Protein AF-A0AAU7JKA7-F1 (afdb_monomer_lite)

Structure (mmCIF, N/CA/C/O backbone):
data_AF-A0AAU7JKA7-F1
#
_entry.id   AF-A0AAU7JKA7-F1
#
loop_
_atom_site.group_PDB
_atom_site.id
_atom_site.type_symbol
_atom_site.label_atom_id
_atom_site.label_alt_id
_atom_site.label_comp_id
_atom_site.label_asym_id
_atom_site.label_entity_id
_atom_site.label_seq_id
_atom_site.pdbx_PDB_ins_code
_atom_site.Cartn_x
_atom_site.Cartn_y
_atom_site.Cartn_z
_atom_site.occupancy
_atom_site.B_iso_or_equiv
_atom_site.auth_seq_id
_atom_site.auth_comp_id
_atom_site.auth_asym_id
_atom_site.auth_atom_id
_atom_site.pdbx_PDB_model_num
ATOM 1 N N . MET A 1 1 ? 26.555 -9.339 29.232 1.00 38.59 1 MET A N 1
ATOM 2 C CA . MET A 1 1 ? 26.306 -8.689 27.928 1.00 38.59 1 MET A CA 1
ATOM 3 C C . MET A 1 1 ? 25.158 -9.428 27.267 1.00 38.59 1 MET A C 1
ATOM 5 O O . MET A 1 1 ? 25.342 -10.592 26.944 1.00 38.59 1 MET A O 1
ATOM 9 N N . THR A 1 2 ? 23.994 -8.800 27.104 1.00 42.12 2 THR A N 1
ATOM 10 C CA . THR A 1 2 ? 22.854 -9.430 26.418 1.00 42.12 2 THR A CA 1
ATOM 11 C C . THR A 1 2 ? 22.167 -8.363 25.574 1.00 42.12 2 THR A C 1
ATOM 13 O O . THR A 1 2 ? 21.427 -7.537 26.098 1.00 42.12 2 THR A O 1
ATOM 16 N N . ALA A 1 3 ? 22.477 -8.329 24.278 1.00 42.16 3 ALA A N 1
ATOM 17 C CA . ALA A 1 3 ? 21.710 -7.551 23.315 1.00 42.16 3 ALA A CA 1
ATOM 18 C C . ALA A 1 3 ? 20.484 -8.390 22.943 1.00 42.16 3 ALA A C 1
ATOM 20 O O . ALA A 1 3 ? 20.619 -9.462 22.354 1.00 42.16 3 ALA A O 1
ATOM 21 N N . ALA A 1 4 ? 19.306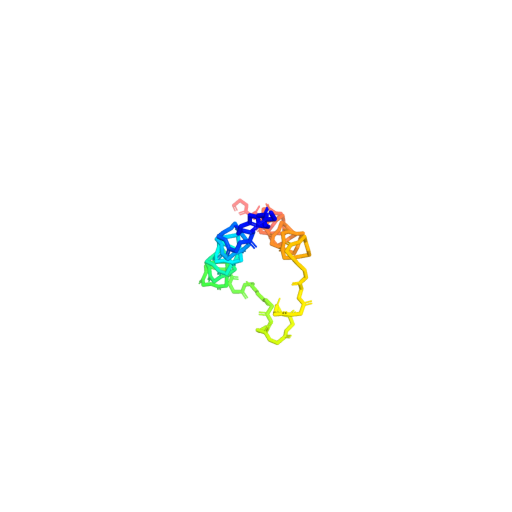 -7.946 23.376 1.00 45.28 4 ALA A N 1
ATOM 22 C CA . ALA A 1 4 ? 18.046 -8.599 23.066 1.00 45.28 4 ALA A CA 1
ATOM 23 C C . ALA A 1 4 ? 17.740 -8.484 21.566 1.00 45.28 4 ALA A C 1
ATOM 25 O O . ALA A 1 4 ? 17.934 -7.442 20.940 1.00 45.28 4 ALA A O 1
ATOM 26 N N . THR A 1 5 ? 17.268 -9.591 21.011 1.00 51.91 5 THR A N 1
ATOM 27 C CA . THR A 1 5 ? 16.917 -9.826 19.614 1.00 51.91 5 THR A CA 1
ATOM 28 C C . THR A 1 5 ? 15.777 -8.911 19.150 1.00 51.91 5 THR A C 1
ATOM 30 O O . THR A 1 5 ? 14.607 -9.277 19.205 1.00 51.91 5 THR A O 1
ATOM 33 N N . ILE A 1 6 ? 16.107 -7.720 18.643 1.00 55.41 6 ILE A N 1
ATOM 34 C CA . ILE A 1 6 ? 15.188 -6.870 17.865 1.00 55.41 6 ILE A CA 1
ATOM 35 C C . ILE A 1 6 ? 15.167 -7.397 16.422 1.00 55.41 6 ILE A C 1
ATOM 37 O O . ILE A 1 6 ? 15.679 -6.766 15.502 1.00 55.41 6 ILE A O 1
ATOM 41 N N . THR A 1 7 ? 14.676 -8.617 16.210 1.00 56.56 7 THR A N 1
ATOM 42 C CA . THR A 1 7 ? 14.645 -9.221 14.859 1.00 56.56 7 THR A CA 1
ATOM 43 C C . THR A 1 7 ? 13.251 -9.709 14.469 1.00 56.56 7 THR A C 1
ATOM 45 O O . THR A 1 7 ? 12.962 -9.848 13.288 1.00 56.56 7 THR A O 1
ATOM 48 N N . THR A 1 8 ? 12.340 -9.878 15.428 1.00 59.09 8 THR A N 1
ATOM 49 C CA . THR A 1 8 ? 10.980 -10.383 15.187 1.00 59.09 8 THR A CA 1
ATOM 50 C C . THR A 1 8 ? 9.947 -9.300 14.879 1.00 59.09 8 THR A C 1
ATOM 52 O O . THR A 1 8 ? 9.050 -9.558 14.087 1.00 59.09 8 THR A O 1
ATOM 55 N N . ALA A 1 9 ? 10.066 -8.093 15.441 1.00 61.78 9 ALA A N 1
ATOM 56 C CA . ALA A 1 9 ? 9.041 -7.055 15.262 1.00 61.78 9 ALA A CA 1
ATOM 57 C C . ALA A 1 9 ? 9.050 -6.438 13.849 1.00 61.78 9 ALA A C 1
ATOM 59 O O . ALA A 1 9 ? 8.014 -6.352 13.199 1.00 61.78 9 ALA A O 1
ATOM 60 N N . LYS A 1 10 ? 10.236 -6.090 13.330 1.00 63.59 10 LYS A N 1
ATOM 61 C CA . LYS A 1 10 ? 10.374 -5.402 12.035 1.00 63.59 10 LYS A CA 1
ATOM 62 C C . LYS A 1 10 ? 9.875 -6.243 10.850 1.00 63.59 10 LYS A C 1
ATOM 64 O O . LYS A 1 10 ? 9.222 -5.722 9.957 1.00 63.59 10 LYS A O 1
ATOM 69 N N . GLY A 1 11 ? 10.132 -7.553 10.874 1.00 72.38 11 GLY A N 1
ATOM 70 C CA . GLY A 1 11 ? 9.697 -8.458 9.805 1.00 72.38 11 GLY A CA 1
ATOM 71 C C . GLY A 1 11 ? 8.186 -8.721 9.774 1.00 72.38 11 GLY A C 1
ATOM 72 O O . GLY A 1 11 ? 7.662 -9.094 8.729 1.00 72.38 11 GLY A O 1
ATOM 73 N N . GLN A 1 12 ? 7.478 -8.530 10.893 1.00 78.00 12 GLN A N 1
ATOM 74 C CA . GLN A 1 12 ? 6.021 -8.695 10.944 1.00 78.00 12 GLN A CA 1
ATOM 75 C C . GLN A 1 12 ? 5.288 -7.475 10.371 1.00 78.00 12 GLN A C 1
ATOM 77 O O . GLN A 1 12 ? 4.315 -7.643 9.642 1.00 78.00 12 GLN A O 1
ATOM 82 N N . GLU A 1 13 ? 5.781 -6.263 10.642 1.00 80.88 13 GLU A N 1
ATOM 83 C CA . GLU A 1 13 ? 5.215 -5.021 10.096 1.00 80.88 13 GLU A CA 1
ATOM 84 C C . GLU A 1 13 ? 5.414 -4.913 8.579 1.00 80.88 13 GLU A C 1
ATOM 86 O O . GLU A 1 13 ? 4.473 -4.587 7.858 1.00 80.88 13 GLU A O 1
ATOM 91 N N . ASP A 1 14 ? 6.613 -5.245 8.081 1.00 83.44 14 ASP A N 1
ATOM 92 C CA . ASP A 1 14 ? 6.905 -5.216 6.642 1.00 83.44 14 ASP A CA 1
ATOM 93 C C . ASP A 1 14 ? 5.964 -6.148 5.862 1.00 83.44 14 ASP A C 1
ATOM 95 O O . ASP A 1 14 ? 5.403 -5.751 4.840 1.00 83.44 14 ASP A O 1
ATOM 99 N N . ARG A 1 15 ? 5.700 -7.346 6.400 1.00 87.94 15 ARG A N 1
ATOM 100 C CA . ARG A 1 15 ? 4.758 -8.301 5.806 1.00 87.94 15 ARG A CA 1
ATOM 101 C C . ARG A 1 15 ? 3.324 -7.768 5.768 1.00 87.94 15 ARG A C 1
ATOM 103 O O . ARG A 1 15 ? 2.643 -7.950 4.764 1.00 87.94 15 ARG A O 1
ATOM 110 N N . ALA A 1 16 ? 2.869 -7.104 6.830 1.00 90.25 16 ALA A N 1
ATOM 111 C CA . ALA A 1 16 ? 1.526 -6.527 6.873 1.00 90.25 16 ALA A CA 1
ATOM 112 C C . ALA A 1 16 ? 1.340 -5.426 5.812 1.00 90.25 16 ALA A C 1
ATOM 114 O O . ALA A 1 16 ? 0.297 -5.362 5.159 1.00 90.25 16 ALA A O 1
ATOM 115 N N . PHE A 1 17 ? 2.357 -4.583 5.592 1.00 92.69 17 PHE A N 1
ATOM 116 C CA . PHE A 1 17 ? 2.314 -3.580 4.525 1.00 92.69 17 PHE A CA 1
ATOM 117 C C . PHE A 1 17 ? 2.296 -4.208 3.130 1.00 92.69 17 PHE A C 1
ATOM 119 O O . PHE A 1 17 ? 1.583 -3.707 2.261 1.00 92.69 17 PHE A O 1
ATOM 126 N N . ASP A 1 18 ? 3.048 -5.288 2.911 1.00 92.50 18 ASP A N 1
ATOM 127 C CA . ASP A 1 18 ? 3.063 -6.000 1.629 1.00 92.50 18 ASP A CA 1
ATOM 128 C C . ASP A 1 18 ? 1.702 -6.637 1.322 1.00 92.50 18 ASP A C 1
ATOM 130 O O . ASP A 1 18 ? 1.181 -6.471 0.219 1.00 92.50 18 ASP A O 1
ATOM 134 N N . GLU A 1 19 ? 1.090 -7.302 2.305 1.00 94.88 19 GLU A N 1
ATOM 135 C CA . GLU A 1 19 ? -0.247 -7.891 2.168 1.00 94.88 19 GLU A CA 1
ATOM 136 C C . GLU A 1 19 ? -1.297 -6.810 1.845 1.00 94.88 19 GLU A C 1
ATOM 138 O O . GLU A 1 19 ? -2.050 -6.953 0.879 1.00 94.88 19 GLU A O 1
ATOM 143 N N . MET A 1 20 ? -1.281 -5.678 2.562 1.00 93.75 20 MET A N 1
ATOM 144 C CA . MET A 1 20 ? -2.201 -4.559 2.310 1.00 93.75 20 MET A CA 1
ATOM 145 C C . MET A 1 20 ? -1.975 -3.904 0.939 1.00 93.75 20 MET A C 1
ATOM 147 O O . MET A 1 20 ? -2.935 -3.598 0.229 1.00 93.75 20 MET A O 1
ATOM 151 N N . ARG A 1 21 ? -0.715 -3.712 0.526 1.00 94.19 21 ARG A N 1
ATOM 152 C CA . ARG A 1 21 ? -0.379 -3.193 -0.809 1.00 94.19 21 ARG A CA 1
ATOM 153 C C . ARG A 1 21 ? -0.925 -4.106 -1.903 1.00 94.19 21 ARG A C 1
ATOM 155 O O . ARG A 1 21 ? -1.537 -3.611 -2.847 1.00 94.19 21 ARG A O 1
ATOM 162 N N . LEU A 1 22 ? -0.694 -5.415 -1.795 1.00 94.12 22 LEU A N 1
ATOM 163 C CA . LEU A 1 22 ? -1.151 -6.391 -2.787 1.00 94.12 22 LEU A CA 1
ATOM 164 C C . LEU A 1 22 ? -2.679 -6.423 -2.885 1.00 94.12 22 LEU A C 1
ATOM 166 O O . LEU A 1 22 ? -3.216 -6.508 -3.989 1.00 94.12 22 LEU A O 1
ATOM 170 N N . GLU A 1 23 ? -3.382 -6.295 -1.760 1.00 93.75 23 GLU A N 1
ATOM 171 C CA . GLU A 1 23 ? -4.843 -6.205 -1.734 1.00 93.75 23 GLU A CA 1
ATOM 172 C C . GLU A 1 23 ? -5.361 -4.961 -2.471 1.00 93.75 23 GLU A C 1
ATOM 174 O O . GLU A 1 23 ? -6.266 -5.073 -3.301 1.00 93.75 23 GLU A O 1
ATOM 179 N N . ILE A 1 24 ? -4.768 -3.790 -2.217 1.00 91.56 24 ILE A N 1
ATOM 180 C CA . ILE A 1 24 ? -5.151 -2.531 -2.874 1.00 91.56 24 ILE A CA 1
ATOM 181 C C . ILE A 1 24 ? -4.907 -2.605 -4.389 1.00 91.56 24 ILE A C 1
ATOM 183 O O . ILE A 1 24 ? -5.775 -2.210 -5.171 1.00 91.56 24 ILE A O 1
ATOM 187 N N . VAL A 1 25 ? -3.774 -3.177 -4.811 1.00 92.81 25 VAL A N 1
ATOM 188 C CA . VAL A 1 25 ? -3.471 -3.414 -6.232 1.00 92.81 25 VAL A CA 1
ATOM 189 C C . VAL A 1 25 ? -4.509 -4.338 -6.859 1.00 92.81 25 VAL A C 1
ATOM 191 O O . VAL A 1 25 ? -5.043 -4.027 -7.920 1.00 92.81 25 VAL A O 1
ATOM 194 N N . ALA A 1 26 ? -4.813 -5.461 -6.208 1.00 92.94 26 ALA A N 1
ATOM 195 C CA . ALA A 1 26 ? -5.721 -6.464 -6.752 1.00 92.94 26 ALA A CA 1
ATOM 196 C C . ALA A 1 26 ? -7.164 -5.956 -6.872 1.00 92.94 26 ALA A C 1
ATOM 198 O O . ALA A 1 26 ? -7.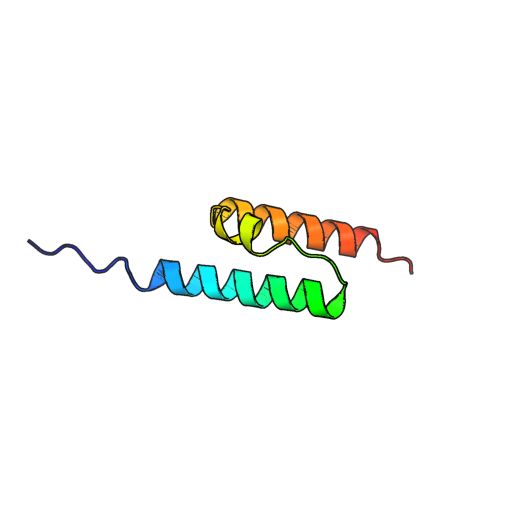849 -6.290 -7.836 1.00 92.94 26 ALA A O 1
ATOM 199 N N . ARG A 1 27 ? -7.635 -5.165 -5.901 1.00 91.31 27 ARG A N 1
ATOM 200 C CA . ARG A 1 27 ? -9.027 -4.692 -5.858 1.00 91.31 27 ARG A CA 1
ATOM 201 C C . ARG A 1 27 ? -9.259 -3.413 -6.649 1.00 91.31 27 ARG A C 1
ATOM 203 O O . ARG A 1 27 ? -10.313 -3.277 -7.259 1.00 91.31 27 ARG A O 1
ATOM 210 N N . TYR A 1 28 ? -8.297 -2.494 -6.639 1.00 88.56 28 TYR A N 1
ATOM 211 C CA . TYR A 1 28 ? -8.494 -1.141 -7.163 1.00 88.56 28 TYR A CA 1
ATOM 212 C C . TYR A 1 28 ? -7.509 -0.759 -8.272 1.00 88.56 28 TYR A C 1
ATOM 214 O O . TYR A 1 28 ? -7.621 0.323 -8.839 1.00 88.56 28 TYR A O 1
ATOM 222 N N . GLY A 1 29 ? -6.527 -1.608 -8.586 1.00 88.31 29 GLY A N 1
ATOM 223 C CA . GLY A 1 29 ? -5.509 -1.316 -9.599 1.00 88.31 29 GLY A CA 1
ATOM 224 C C . GLY A 1 29 ? -4.509 -0.228 -9.193 1.00 88.31 29 GLY A C 1
ATOM 225 O O . GLY A 1 29 ? -3.689 0.179 -10.014 1.00 88.31 29 GLY A O 1
ATOM 226 N N . PHE A 1 30 ? -4.546 0.242 -7.941 1.00 85.56 30 PHE A N 1
ATOM 227 C CA . PHE A 1 30 ? -3.614 1.242 -7.424 1.00 85.56 30 PHE A CA 1
ATOM 228 C C . PHE A 1 30 ? -2.409 0.571 -6.771 1.00 85.56 30 PHE A C 1
ATOM 230 O O . PHE A 1 30 ? -2.552 -0.236 -5.859 1.00 85.56 30 PHE A O 1
ATOM 237 N N . GLY A 1 31 ? -1.203 0.946 -7.188 1.00 87.06 31 GLY A N 1
ATOM 238 C CA . GLY A 1 31 ? 0.008 0.497 -6.516 1.00 87.06 31 GLY A CA 1
ATOM 239 C C . GLY A 1 31 ? 1.287 1.086 -7.075 1.00 87.06 31 GLY A C 1
ATOM 240 O O . GLY A 1 31 ? 1.333 1.642 -8.170 1.00 87.06 31 GLY A O 1
ATOM 241 N N . LEU A 1 32 ? 2.341 0.959 -6.276 1.00 89.75 32 LEU A N 1
ATOM 242 C CA . LEU A 1 32 ? 3.692 1.379 -6.610 1.00 89.75 32 LEU A CA 1
ATOM 243 C C . LEU A 1 32 ? 4.419 0.207 -7.270 1.00 89.75 32 LEU A C 1
ATOM 245 O O . LEU A 1 32 ? 4.107 -0.946 -6.977 1.00 89.75 32 LEU A O 1
ATOM 249 N N . SER A 1 33 ? 5.420 0.470 -8.106 1.00 92.19 33 SER A N 1
ATOM 250 C CA . SER A 1 33 ? 6.339 -0.581 -8.564 1.00 92.19 33 SER 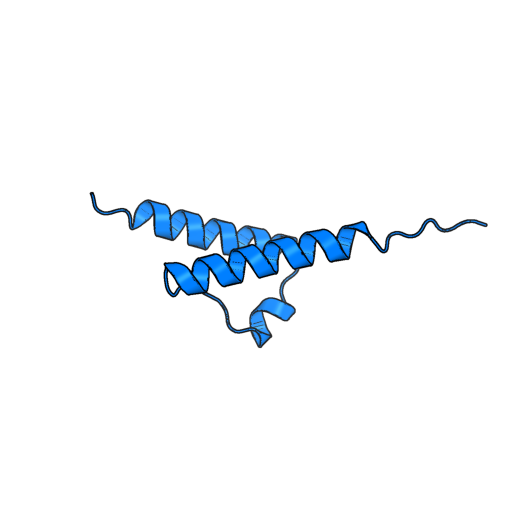A CA 1
ATOM 251 C C . SER A 1 33 ? 7.145 -1.161 -7.396 1.00 92.19 33 SER A C 1
ATOM 253 O O . SER A 1 33 ? 7.533 -0.397 -6.506 1.00 92.19 33 SER A O 1
ATOM 255 N N . ASP A 1 34 ? 7.514 -2.442 -7.460 1.00 91.88 34 ASP A N 1
ATOM 256 C CA . ASP A 1 34 ? 8.319 -3.107 -6.419 1.00 91.88 34 ASP A CA 1
ATOM 257 C C . ASP A 1 34 ? 9.638 -2.378 -6.135 1.00 91.88 34 ASP A C 1
ATOM 259 O O . ASP A 1 34 ? 9.952 -2.071 -4.990 1.00 91.88 34 ASP A O 1
ATOM 263 N N . ALA A 1 35 ? 10.346 -1.955 -7.187 1.00 91.44 35 ALA A N 1
ATOM 264 C CA . ALA A 1 35 ? 11.626 -1.255 -7.056 1.00 91.44 35 ALA A CA 1
ATOM 265 C C . ALA A 1 35 ? 11.546 0.065 -6.264 1.00 91.44 35 ALA A C 1
ATOM 267 O O . ALA A 1 35 ? 12.528 0.485 -5.653 1.00 91.44 35 ALA A O 1
ATOM 268 N N . LEU A 1 36 ? 10.400 0.750 -6.292 1.00 91.94 36 LEU A N 1
ATOM 269 C CA . LEU A 1 36 ? 10.175 1.954 -5.490 1.00 91.94 36 LEU A CA 1
ATOM 270 C C . LEU A 1 36 ? 9.661 1.599 -4.094 1.00 91.94 36 LEU A C 1
ATOM 272 O O . LEU A 1 36 ? 10.044 2.260 -3.134 1.00 91.94 36 LEU A O 1
ATOM 276 N N . TRP A 1 37 ? 8.846 0.551 -3.979 1.00 93.75 37 TRP A N 1
ATOM 277 C CA . TRP A 1 37 ? 8.281 0.084 -2.715 1.00 93.75 37 TRP A CA 1
ATOM 278 C C . TRP A 1 37 ? 9.357 -0.379 -1.736 1.00 93.75 37 TRP A C 1
ATOM 280 O O . TRP A 1 37 ? 9.356 0.025 -0.573 1.00 93.75 37 TRP A O 1
ATOM 290 N N . ASP A 1 38 ? 10.332 -1.135 -2.233 1.00 92.44 38 ASP A N 1
ATOM 291 C CA . ASP A 1 38 ? 11.444 -1.661 -1.439 1.00 92.44 38 ASP A CA 1
ATOM 292 C C . ASP A 1 38 ? 12.379 -0.560 -0.925 1.00 92.44 38 ASP A C 1
ATOM 294 O O . ASP A 1 38 ? 13.120 -0.751 0.039 1.00 92.44 38 ASP A O 1
ATOM 298 N N . ARG A 1 39 ? 12.339 0.623 -1.548 1.00 93.88 39 ARG A N 1
ATOM 299 C CA . ARG A 1 39 ? 13.133 1.790 -1.140 1.00 93.88 39 ARG A CA 1
ATOM 300 C C . ARG A 1 39 ? 12.441 2.641 -0.078 1.00 93.88 39 ARG A C 1
ATOM 302 O O . ARG A 1 39 ? 13.073 3.557 0.452 1.00 93.88 39 ARG A O 1
ATOM 309 N N . LEU A 1 40 ? 11.170 2.380 0.228 1.00 92.50 40 LEU A N 1
ATOM 310 C CA . LEU A 1 40 ? 10.417 3.143 1.217 1.00 92.50 40 LEU A CA 1
ATOM 311 C C . LEU A 1 40 ? 10.721 2.676 2.641 1.00 92.50 40 LEU A C 1
ATOM 313 O O . LEU A 1 40 ? 10.790 1.485 2.939 1.00 92.50 40 LEU A O 1
ATOM 317 N N . SER A 1 41 ? 10.829 3.646 3.549 1.00 93.00 41 SER A N 1
ATOM 318 C CA . SER A 1 41 ? 10.816 3.361 4.984 1.00 93.00 41 SER A CA 1
ATOM 319 C C . SER A 1 41 ? 9.435 2.837 5.417 1.00 93.00 41 SER A C 1
ATOM 321 O O . SER A 1 41 ? 8.443 3.191 4.776 1.00 93.00 41 SER A O 1
ATOM 323 N N . PRO A 1 42 ? 9.318 2.084 6.527 1.00 89.88 42 PRO A N 1
ATOM 324 C CA . PRO A 1 42 ? 8.020 1.644 7.051 1.00 89.88 42 PRO A CA 1
ATOM 325 C C . PRO A 1 42 ? 7.025 2.797 7.247 1.00 89.88 42 PRO A C 1
ATOM 327 O O . PRO A 1 42 ? 5.856 2.693 6.887 1.00 89.88 42 PRO A O 1
ATOM 330 N N . ARG A 1 43 ? 7.513 3.952 7.723 1.00 92.06 43 ARG A N 1
ATOM 331 C CA . ARG A 1 43 ? 6.708 5.173 7.845 1.00 92.06 43 ARG A CA 1
ATOM 332 C C . ARG A 1 43 ? 6.178 5.644 6.489 1.00 92.06 43 ARG A C 1
ATOM 334 O O . ARG A 1 43 ? 4.996 5.936 6.365 1.00 92.06 43 ARG A O 1
ATOM 341 N N . SER A 1 44 ? 7.039 5.696 5.477 1.00 95.06 44 SER A N 1
ATOM 342 C CA . SER A 1 44 ? 6.652 6.118 4.127 1.00 95.06 44 SER A CA 1
ATOM 343 C C . SER A 1 44 ? 5.699 5.122 3.462 1.00 95.06 44 SER A C 1
ATOM 345 O O . SER A 1 44 ? 4.799 5.544 2.743 1.00 95.06 44 SER A O 1
ATOM 347 N N . LYS A 1 45 ? 5.855 3.815 3.720 1.00 93.75 45 LYS A N 1
ATOM 348 C CA . LYS A 1 45 ? 4.896 2.782 3.296 1.00 93.75 45 LYS A CA 1
ATOM 349 C C . LYS A 1 45 ? 3.518 3.035 3.916 1.00 93.75 45 LYS A C 1
ATOM 351 O O . LYS A 1 45 ? 2.526 3.031 3.193 1.00 93.75 45 LYS A O 1
ATOM 356 N N . ALA A 1 46 ? 3.456 3.328 5.216 1.00 93.00 46 ALA A N 1
ATOM 357 C CA . ALA A 1 46 ? 2.205 3.654 5.901 1.00 93.00 46 ALA A CA 1
ATOM 358 C C . ALA A 1 46 ? 1.545 4.934 5.354 1.00 93.00 46 ALA A C 1
ATOM 360 O O . ALA A 1 46 ? 0.351 4.928 5.055 1.00 93.00 46 ALA A O 1
ATOM 361 N N . GLU A 1 47 ? 2.317 6.012 5.174 1.00 95.31 47 GLU A N 1
ATOM 362 C CA . GLU A 1 47 ? 1.835 7.277 4.594 1.00 95.31 47 GLU A CA 1
ATOM 363 C C . GLU A 1 47 ? 1.309 7.074 3.162 1.00 95.31 47 GLU A C 1
ATOM 365 O O . GLU A 1 47 ? 0.225 7.548 2.829 1.00 95.31 47 GLU A O 1
ATOM 370 N N . TYR A 1 48 ? 2.025 6.305 2.335 1.00 94.50 48 TYR A N 1
ATOM 371 C CA . TYR A 1 48 ? 1.610 5.967 0.973 1.00 94.50 48 TYR A CA 1
ATOM 372 C C . TYR A 1 48 ? 0.293 5.183 0.929 1.00 94.50 48 TYR A C 1
ATOM 374 O O . TYR A 1 48 ? -0.617 5.552 0.185 1.00 94.50 48 TYR A O 1
ATOM 382 N N . LEU A 1 49 ? 0.174 4.113 1.724 1.00 94.38 49 LEU A N 1
ATOM 383 C CA . LEU A 1 49 ? -1.045 3.302 1.743 1.00 94.38 49 LEU A CA 1
ATOM 384 C C . LEU A 1 49 ? -2.232 4.107 2.281 1.00 94.38 49 LEU A C 1
ATOM 386 O O . LEU A 1 49 ? -3.322 4.013 1.726 1.00 94.38 49 LEU A O 1
ATOM 390 N N . THR A 1 50 ? -2.010 4.957 3.287 1.00 94.62 50 THR A N 1
ATOM 391 C CA . THR A 1 50 ? -3.039 5.877 3.798 1.00 94.62 50 THR A CA 1
ATOM 392 C C . THR A 1 50 ? -3.510 6.829 2.703 1.00 94.62 50 THR A C 1
ATOM 394 O O . THR A 1 50 ? -4.709 6.945 2.478 1.00 94.62 50 THR A O 1
ATOM 397 N N . ALA A 1 51 ? -2.583 7.442 1.960 1.00 93.50 51 ALA A N 1
ATOM 398 C CA . ALA A 1 51 ? -2.922 8.361 0.878 1.00 93.50 51 ALA A CA 1
ATOM 399 C C . ALA A 1 51 ? -3.758 7.690 -0.225 1.00 93.50 51 ALA A C 1
ATOM 401 O O . ALA A 1 51 ? -4.702 8.294 -0.727 1.00 93.50 51 ALA A O 1
ATOM 402 N N . ILE A 1 52 ? -3.457 6.439 -0.591 1.00 91.12 52 ILE A N 1
ATOM 403 C CA . ILE A 1 52 ? -4.269 5.710 -1.578 1.00 91.12 52 ILE A CA 1
ATOM 404 C C . ILE A 1 52 ? -5.645 5.369 -1.030 1.00 91.12 52 ILE A C 1
ATOM 406 O O . ILE A 1 52 ? -6.633 5.540 -1.738 1.00 91.12 52 ILE A O 1
ATOM 410 N N . LEU A 1 53 ? -5.726 4.904 0.215 1.00 89.38 53 LEU A N 1
ATOM 411 C CA . LEU A 1 53 ? -7.010 4.612 0.845 1.00 89.38 53 LEU A CA 1
ATOM 412 C C . LEU A 1 53 ? -7.878 5.873 0.955 1.00 89.38 53 LEU A C 1
ATOM 414 O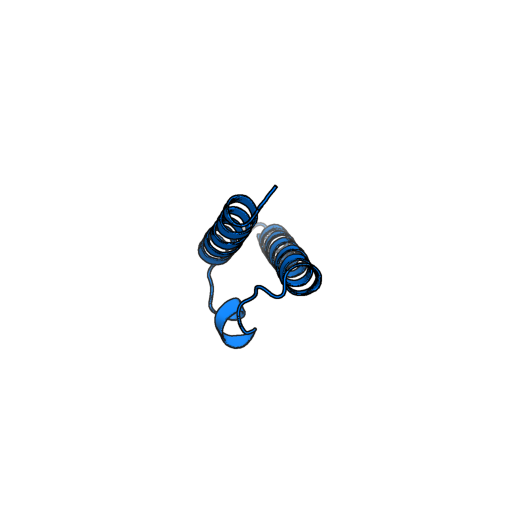 O . LEU A 1 53 ? -9.083 5.801 0.731 1.00 89.38 53 LEU A O 1
ATOM 418 N N . ASP A 1 54 ? -7.275 7.029 1.230 1.00 93.06 54 ASP A N 1
ATOM 419 C CA . ASP A 1 54 ? -7.972 8.314 1.233 1.00 93.06 54 ASP A CA 1
ATOM 420 C C . ASP A 1 54 ? -8.460 8.705 -0.168 1.00 93.06 54 ASP A C 1
ATOM 422 O O . ASP A 1 54 ? -9.597 9.149 -0.311 1.00 93.06 54 ASP A O 1
ATOM 426 N N . VAL A 1 55 ? -7.655 8.489 -1.214 1.00 88.38 55 VAL A N 1
ATOM 427 C CA . VAL A 1 55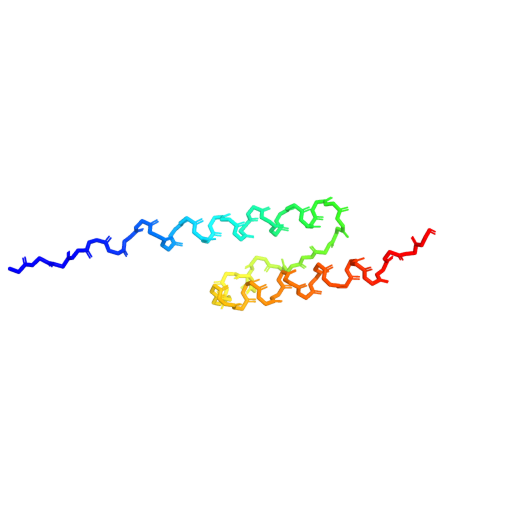 ? -8.090 8.698 -2.606 1.00 88.38 55 VAL A CA 1
ATOM 428 C C . VAL A 1 55 ? -9.252 7.775 -2.962 1.00 88.38 55 VAL A C 1
ATOM 430 O O . VAL A 1 55 ? -10.238 8.252 -3.512 1.00 88.38 55 VAL A O 1
ATOM 433 N N . ILE A 1 56 ? -9.178 6.485 -2.625 1.00 87.44 56 ILE A N 1
ATOM 434 C CA . ILE A 1 56 ? -10.267 5.527 -2.866 1.00 87.44 56 ILE A CA 1
ATOM 435 C C . ILE A 1 56 ? -11.546 5.999 -2.170 1.00 87.44 56 ILE A C 1
ATOM 437 O O . ILE A 1 56 ? -12.587 6.039 -2.814 1.00 87.44 56 ILE A O 1
ATOM 441 N N . ARG A 1 57 ? -11.456 6.443 -0.908 1.00 86.19 57 ARG A N 1
ATOM 442 C CA . ARG A 1 57 ? -12.599 6.983 -0.153 1.00 86.19 57 ARG A CA 1
ATOM 443 C C . ARG A 1 57 ? -13.203 8.233 -0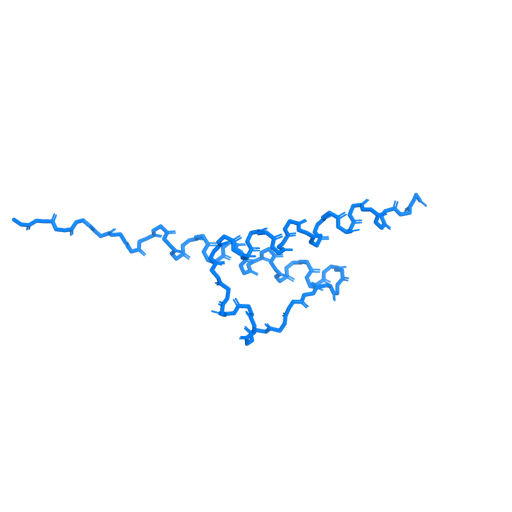.802 1.00 86.19 57 ARG A C 1
ATOM 445 O O . ARG A 1 57 ? -14.404 8.435 -0.734 1.00 86.19 57 ARG A O 1
ATOM 452 N N . VAL A 1 58 ? -12.390 9.090 -1.420 1.00 85.88 58 VAL A N 1
ATOM 453 C CA . VAL A 1 58 ? -12.877 10.286 -2.137 1.00 85.88 58 VAL A CA 1
ATOM 454 C C . VAL A 1 58 ? -13.472 9.934 -3.504 1.00 85.88 58 VAL A C 1
ATOM 456 O O . VAL A 1 58 ? -14.371 10.624 -3.976 1.00 85.88 58 VAL A O 1
ATOM 459 N N . LEU A 1 59 ? -12.971 8.879 -4.148 1.00 79.19 59 LEU A N 1
ATOM 460 C CA . LEU A 1 59 ? -13.479 8.371 -5.423 1.00 79.19 59 LEU A CA 1
ATOM 461 C C . LEU A 1 59 ? -14.733 7.497 -5.270 1.00 79.19 59 LEU A C 1
ATOM 463 O O . LEU A 1 59 ? -15.261 7.057 -6.291 1.00 79.19 59 LEU A O 1
ATOM 467 N N . GLU A 1 60 ? -15.220 7.268 -4.045 1.00 65.69 60 GLU A N 1
ATOM 468 C CA . GLU A 1 60 ? -16.568 6.754 -3.786 1.00 65.69 60 GLU A CA 1
ATOM 469 C C . GLU A 1 60 ? -17.602 7.767 -4.313 1.00 65.69 60 GLU A C 1
ATOM 471 O O . GLU A 1 60 ? -18.096 8.649 -3.614 1.00 65.69 60 GLU A O 1
ATOM 476 N N . ILE A 1 61 ? -17.867 7.650 -5.615 1.00 55.78 61 ILE A N 1
ATOM 477 C CA . ILE A 1 61 ? -19.126 8.013 -6.254 1.00 55.78 61 ILE A CA 1
ATOM 478 C C . ILE A 1 61 ? -20.187 7.100 -5.628 1.00 55.78 61 ILE A C 1
ATOM 480 O O . ILE A 1 61 ? -19.987 5.885 -5.606 1.00 55.78 61 ILE A O 1
ATOM 484 N N . ASP A 1 62 ? -21.265 7.700 -5.118 1.00 47.84 62 ASP A N 1
ATOM 485 C CA . ASP A 1 62 ? -22.506 7.001 -4.741 1.00 47.84 62 ASP A CA 1
ATOM 486 C C . ASP A 1 62 ? -22.980 6.039 -5.853 1.00 47.84 62 ASP A C 1
ATOM 488 O O . ASP A 1 62 ? -23.038 6.477 -7.031 1.00 47.84 62 ASP A O 1
#

Secondary structure (DSSP, 8-state):
-----TTHHHHHHHHHHHHHHHHHHHHH-----HHHHTTS-HHHHHHHHHHHHHHHHHS---

Foldseek 3Di:
DDDDDPPPPVVVLLVVLVVLQVVCCVPPVDHDDPVVCVVDDSVRSVVVSVVVVVVVVVVPDD

pLDDT: mean 82.45, std 16.35, range [38.59, 95.31]

Sequence (62 aa):
MTAATITTAKGQEDRAFDEMRLEIVARYGFGLSDALWDRLSPRSKAEYLTAILDVIRVLEID

Radius of gyration: 14.86 Å; chains: 1; bounding box: 49×21×38 Å

Organism: NCBI:txid3149229